Protein AF-A0A0Q0CXB1-F1 (afdb_monomer)

Foldseek 3Di:
DVVVVVVVLVVVLVVLVVVLVVCVVVVCCVVVPDDVHDDDPPPDPDPCVCVVCVVVVVVSVVVSVCSNVCRSVVVVVVVVVVVVVVVVVVVVVVVVVVVVVVVVVVVVVVVVVVVVVVD

pLDDT: mean 79.86, std 15.86, range [46.0, 95.88]

Radius of gyration: 31.09 Å; Cα contacts (8 Å, |Δi|>4): 15; chains: 1; bounding box: 79×28×85 Å

InterPro domains:
  IPR012931 TraG, N-terminal, Proteobacteria [PF07916] (3-99)

Mean predicted aligned error: 13.18 Å

Secondary structure (DSSP, 8-state):
-HHHHHHHHHHHHHHHHHHHHHHHHHHHHHHH-S-SSS--------TTHHHHSHHHHHHHHHHHHHHHHHHHHHHHHHHHHHHHHHHHHHHHHHHHHHHHHHHHHHHHHHHHHHHHTT-

Sequence (119 aa):
MTVTFAEFALIFVDFWFQLARWVDSTILDALYGNGLGSDVPHSNFDPVFGASNGQGDLLLDFVMGTMFIVLPGFWITSLSWAGLRLGNIMQGLADGTAEAKKAGARGGAEVEKRLKAKG

Organism: NCBI:txid251703

Structure (mmCIF, N/CA/C/O backbone):
data_AF-A0A0Q0CXB1-F1
#
_entry.id   AF-A0A0Q0CXB1-F1
#
loop_
_atom_site.group_PDB
_atom_site.id
_atom_site.type_symbol
_atom_site.label_atom_id
_atom_site.label_alt_id
_atom_site.label_comp_id
_atom_site.label_asym_id
_atom_site.label_entity_id
_atom_site.label_seq_id
_atom_site.pdbx_PDB_ins_code
_atom_site.Cartn_x
_atom_site.Cartn_y
_atom_site.Cartn_z
_atom_site.occupancy
_atom_site.B_iso_or_equiv
_atom_site.auth_seq_id
_atom_site.auth_comp_id
_atom_site.auth_asym_id
_atom_site.auth_atom_id
_atom_site.pdbx_PDB_model_num
ATOM 1 N N . MET A 1 1 ? -3.450 12.659 15.683 1.00 64.12 1 MET A N 1
ATOM 2 C CA . MET A 1 1 ? -3.844 11.479 14.884 1.00 64.12 1 MET A CA 1
ATOM 3 C C . MET A 1 1 ? -3.783 11.772 13.389 1.00 64.12 1 MET A C 1
ATOM 5 O O . MET A 1 1 ? -3.026 11.108 12.710 1.00 64.12 1 MET A O 1
ATOM 9 N N . THR A 1 2 ? -4.472 12.778 12.848 1.00 85.62 2 THR A N 1
ATOM 10 C CA . THR A 1 2 ? -4.427 13.062 11.393 1.00 85.62 2 THR A CA 1
ATOM 11 C C . THR A 1 2 ? -3.039 13.445 10.867 1.00 85.62 2 THR A C 1
ATOM 13 O O . THR A 1 2 ? -2.618 12.916 9.846 1.00 85.62 2 THR A O 1
ATOM 16 N N . VAL A 1 3 ? -2.295 14.292 11.588 1.00 91.12 3 VAL A N 1
ATOM 17 C CA . VAL A 1 3 ? -0.945 14.730 11.172 1.00 91.12 3 VAL A CA 1
ATOM 18 C C . VAL A 1 3 ? 0.050 13.567 11.128 1.00 91.12 3 VAL A C 1
ATOM 20 O O . VAL A 1 3 ? 0.767 13.420 10.149 1.00 91.12 3 VAL A O 1
ATOM 23 N N . THR A 1 4 ? 0.035 12.684 12.129 1.00 91.44 4 THR A N 1
ATOM 24 C CA . THR A 1 4 ? 0.929 11.515 12.188 1.00 91.44 4 THR A CA 1
ATOM 25 C C . THR A 1 4 ? 0.641 10.504 11.075 1.00 91.44 4 THR A C 1
ATOM 27 O O . THR A 1 4 ? 1.562 9.904 10.533 1.00 91.44 4 THR A O 1
ATOM 30 N N . PHE A 1 5 ? -0.631 10.329 10.693 1.00 87.31 5 PHE A N 1
ATOM 31 C CA . PHE A 1 5 ? -0.996 9.493 9.544 1.00 87.31 5 PHE A CA 1
ATOM 32 C C . PHE A 1 5 ? -0.592 10.129 8.209 1.00 87.31 5 PHE A C 1
ATOM 34 O O . PHE A 1 5 ? -0.147 9.418 7.312 1.00 87.31 5 PHE A O 1
ATOM 41 N N . ALA A 1 6 ? -0.717 11.453 8.081 1.00 88.75 6 ALA A N 1
ATOM 42 C CA . ALA A 1 6 ? -0.259 12.173 6.897 1.00 88.75 6 ALA A CA 1
ATOM 43 C C . ALA A 1 6 ? 1.268 12.091 6.741 1.00 88.75 6 ALA A C 1
ATOM 45 O O . ALA A 1 6 ? 1.757 11.821 5.651 1.00 88.75 6 ALA A O 1
ATOM 46 N N . GLU A 1 7 ? 2.016 12.252 7.832 1.00 90.44 7 GLU A N 1
ATOM 47 C CA . GLU A 1 7 ? 3.475 12.128 7.844 1.00 90.44 7 GLU A CA 1
ATOM 48 C C . GLU A 1 7 ? 3.931 10.711 7.474 1.00 90.44 7 GLU A C 1
ATOM 50 O O . GLU A 1 7 ? 4.768 10.547 6.589 1.00 90.44 7 GLU A O 1
ATOM 55 N N . PHE A 1 8 ? 3.310 9.681 8.062 1.00 89.88 8 PHE A N 1
ATOM 56 C CA . PHE A 1 8 ? 3.541 8.290 7.664 1.00 89.88 8 PHE A CA 1
ATOM 57 C C . PHE A 1 8 ? 3.303 8.086 6.164 1.00 89.88 8 PHE A C 1
ATOM 59 O O . PHE A 1 8 ? 4.136 7.487 5.487 1.00 89.88 8 PHE A O 1
ATOM 66 N N . ALA A 1 9 ? 2.194 8.608 5.633 1.00 88.75 9 ALA A N 1
ATOM 67 C CA . ALA A 1 9 ? 1.873 8.476 4.219 1.00 88.75 9 ALA A CA 1
ATOM 68 C C . ALA A 1 9 ? 2.915 9.158 3.321 1.00 88.75 9 ALA A C 1
ATOM 70 O O . ALA A 1 9 ? 3.325 8.570 2.325 1.00 88.75 9 ALA A O 1
ATOM 71 N N . LEU A 1 10 ? 3.382 10.357 3.679 1.00 87.50 10 LEU A N 1
ATOM 72 C CA . LEU A 1 10 ? 4.395 11.080 2.906 1.00 87.50 10 LEU A CA 1
ATOM 73 C C . LEU A 1 10 ? 5.745 10.350 2.892 1.00 87.50 10 LEU A C 1
ATOM 75 O O . LEU A 1 10 ? 6.333 10.201 1.824 1.00 87.50 10 LEU A O 1
ATOM 79 N N . ILE A 1 11 ? 6.197 9.832 4.039 1.00 90.06 11 ILE A N 1
ATOM 80 C CA . ILE A 1 11 ? 7.444 9.05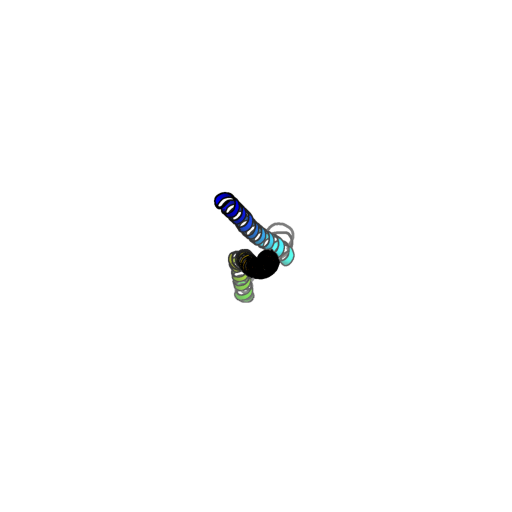3 4.133 1.00 90.06 11 ILE A CA 1
ATOM 81 C C . ILE A 1 11 ? 7.348 7.774 3.291 1.00 90.06 11 ILE A C 1
ATOM 83 O O . ILE A 1 11 ? 8.286 7.406 2.587 1.00 90.06 11 ILE A O 1
ATOM 87 N N . PHE A 1 12 ? 6.208 7.086 3.343 1.00 89.44 12 PHE A N 1
ATOM 88 C CA . PHE A 1 12 ? 6.048 5.816 2.639 1.00 89.44 12 PHE A CA 1
ATOM 89 C C . PHE A 1 12 ? 5.867 5.990 1.128 1.00 89.44 12 PHE A C 1
ATOM 91 O O . PHE A 1 12 ? 6.347 5.168 0.353 1.00 89.44 12 PHE A O 1
ATOM 98 N N . VAL A 1 13 ? 5.203 7.062 0.689 1.00 90.00 13 VAL A N 1
ATOM 99 C CA . VAL A 1 13 ? 5.142 7.426 -0.735 1.00 90.00 13 VAL A CA 1
ATOM 100 C C . VAL A 1 13 ? 6.540 7.746 -1.265 1.00 90.00 13 VAL A C 1
ATOM 102 O O . VAL A 1 13 ? 6.896 7.280 -2.346 1.00 90.00 13 VAL A O 1
ATOM 105 N N . ASP A 1 14 ? 7.357 8.461 -0.488 1.00 90.50 14 ASP A N 1
ATOM 106 C CA . ASP A 1 14 ? 8.743 8.757 -0.857 1.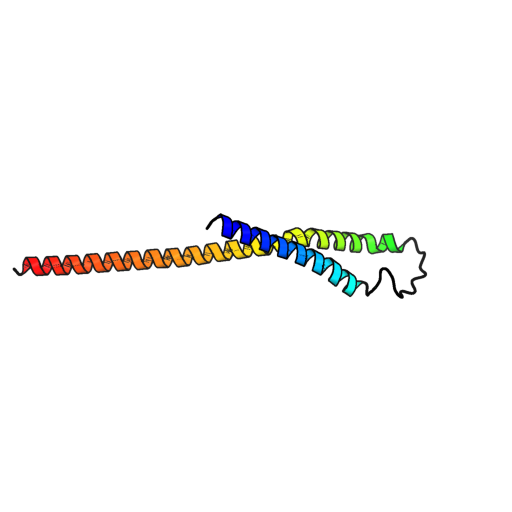00 90.50 14 ASP A CA 1
ATOM 107 C C . ASP A 1 14 ? 9.599 7.486 -0.994 1.00 90.50 14 ASP A C 1
ATOM 109 O O . ASP A 1 14 ? 10.339 7.335 -1.969 1.00 90.50 14 ASP A O 1
ATOM 113 N N . PHE A 1 15 ? 9.411 6.505 -0.102 1.00 91.94 15 PHE A N 1
ATOM 114 C CA . PHE A 1 15 ? 10.025 5.179 -0.234 1.00 91.94 15 PHE A CA 1
ATOM 115 C C . PHE A 1 15 ? 9.758 4.539 -1.607 1.00 91.94 15 PHE A C 1
ATOM 117 O O . PHE A 1 15 ? 10.689 4.032 -2.232 1.00 91.94 15 PHE A O 1
ATOM 124 N N . TRP A 1 16 ? 8.525 4.590 -2.123 1.00 92.56 16 TRP A N 1
ATOM 125 C CA . TRP A 1 16 ? 8.204 4.005 -3.433 1.00 92.56 16 TRP A CA 1
ATOM 126 C C . TRP A 1 16 ? 8.904 4.715 -4.588 1.00 92.56 16 TRP A C 1
ATOM 128 O O . TRP A 1 16 ? 9.324 4.063 -5.543 1.00 92.56 16 TRP A O 1
ATOM 138 N N . PHE A 1 17 ? 9.076 6.034 -4.503 1.00 90.50 17 PHE A N 1
ATOM 139 C CA . PHE A 1 17 ? 9.836 6.783 -5.502 1.00 90.50 17 PHE A CA 1
ATOM 140 C C . PHE A 1 17 ? 11.332 6.481 -5.447 1.00 90.50 17 PHE A C 1
ATOM 142 O O . PHE A 1 17 ? 11.994 6.444 -6.487 1.00 90.50 17 PHE A O 1
ATOM 149 N N . GLN A 1 18 ? 11.886 6.271 -4.255 1.00 91.25 18 GLN A N 1
ATOM 150 C CA . GLN A 1 18 ? 13.272 5.835 -4.106 1.00 91.25 18 GLN A CA 1
ATOM 151 C C . GLN A 1 18 ? 13.461 4.408 -4.624 1.00 91.25 18 GLN A C 1
ATOM 153 O O . GLN A 1 18 ? 14.428 4.147 -5.334 1.00 91.25 18 GLN A O 1
ATOM 158 N N . LEU A 1 19 ? 12.505 3.513 -4.360 1.00 91.31 19 LEU A N 1
ATOM 159 C CA . LEU A 1 19 ? 12.512 2.161 -4.908 1.00 91.31 19 LEU A CA 1
ATOM 160 C C . LEU A 1 19 ? 12.437 2.181 -6.439 1.00 91.31 19 LEU A C 1
ATOM 162 O O . LEU A 1 19 ? 13.222 1.491 -7.076 1.00 91.31 19 LEU A O 1
ATOM 166 N N . ALA A 1 20 ? 11.565 3.000 -7.037 1.00 90.56 20 ALA A N 1
ATOM 167 C CA . ALA A 1 20 ? 11.480 3.149 -8.493 1.00 90.56 20 ALA A CA 1
ATOM 168 C C . ALA A 1 20 ? 12.828 3.574 -9.108 1.00 90.56 20 ALA A C 1
ATOM 170 O O . ALA A 1 20 ? 13.281 2.952 -10.064 1.00 90.56 20 ALA A O 1
ATOM 171 N N . ARG A 1 21 ? 13.509 4.569 -8.516 1.00 88.12 21 ARG A N 1
ATOM 172 C CA . ARG A 1 21 ? 14.855 4.993 -8.956 1.00 88.12 21 ARG A CA 1
ATOM 173 C C . ARG A 1 21 ? 15.932 3.943 -8.721 1.00 88.12 21 ARG A C 1
ATOM 175 O O . ARG A 1 21 ? 16.875 3.860 -9.495 1.00 88.12 21 ARG A O 1
ATO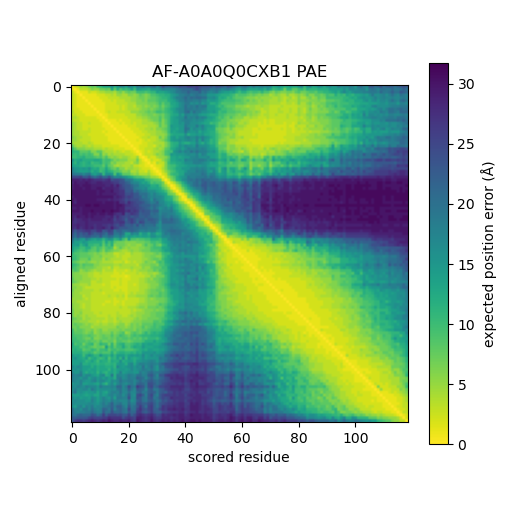M 182 N N . TRP A 1 22 ? 15.832 3.176 -7.641 1.00 89.12 22 TRP A N 1
ATOM 183 C CA . TRP A 1 22 ? 16.776 2.095 -7.384 1.00 89.12 22 TRP A CA 1
ATOM 184 C C . TRP A 1 22 ? 16.615 0.970 -8.403 1.00 89.12 22 TRP A C 1
ATOM 186 O O . TRP A 1 22 ? 17.609 0.436 -8.890 1.00 89.12 22 TRP A O 1
ATOM 196 N N . VAL A 1 23 ? 15.373 0.620 -8.743 1.00 84.88 23 VAL A N 1
ATOM 197 C CA . VAL A 1 23 ? 15.110 -0.393 -9.761 1.00 84.88 23 VAL A CA 1
ATOM 198 C C . VAL A 1 23 ? 15.608 0.082 -11.126 1.00 84.88 23 VAL A C 1
ATOM 200 O O . VAL A 1 23 ? 16.254 -0.709 -11.795 1.00 84.88 23 VAL A O 1
ATOM 203 N N . ASP A 1 24 ? 15.410 1.353 -11.491 1.00 81.31 24 ASP A N 1
ATOM 204 C CA . ASP A 1 24 ? 15.993 1.971 -12.697 1.00 81.31 24 ASP A CA 1
ATOM 205 C C . ASP A 1 24 ? 17.504 1.754 -12.796 1.00 81.31 24 ASP A C 1
ATOM 207 O O . ASP A 1 24 ? 17.993 1.090 -13.709 1.00 81.31 24 ASP A O 1
ATOM 211 N N . SER A 1 25 ? 18.248 2.228 -11.795 1.00 74.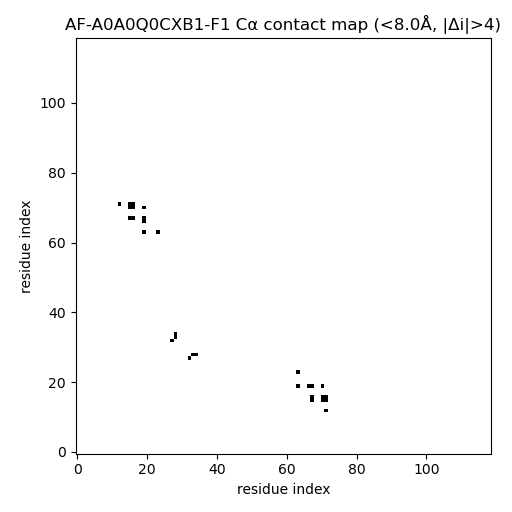56 25 SER A N 1
ATOM 212 C CA . SER A 1 25 ? 19.706 2.149 -11.808 1.00 74.56 25 SER A CA 1
ATOM 213 C C . SER A 1 25 ? 20.221 0.713 -11.738 1.00 74.56 25 SER A C 1
ATOM 215 O O . SER A 1 25 ? 21.201 0.387 -12.397 1.00 74.56 25 SER A O 1
ATOM 217 N N . THR A 1 26 ? 19.551 -0.162 -10.986 1.00 76.62 26 THR A N 1
ATOM 218 C CA . THR A 1 26 ? 19.999 -1.547 -10.779 1.00 76.62 26 THR A CA 1
ATOM 219 C C . THR A 1 26 ? 19.636 -2.461 -11.947 1.00 76.62 26 THR A C 1
ATOM 221 O O . THR A 1 26 ? 20.431 -3.321 -12.317 1.00 76.62 26 THR A O 1
ATOM 224 N N . ILE A 1 27 ? 18.446 -2.309 -12.541 1.00 71.00 27 ILE A N 1
ATOM 225 C CA . ILE A 1 27 ? 18.030 -3.11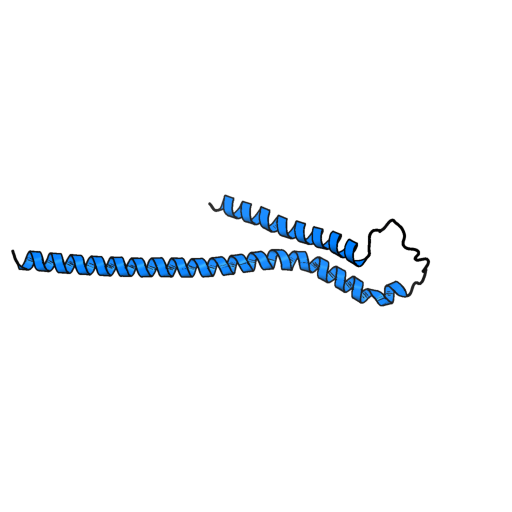2 -13.699 1.00 71.00 27 ILE A CA 1
ATOM 226 C C . ILE A 1 27 ? 18.824 -2.715 -14.934 1.00 71.00 27 ILE A C 1
ATOM 228 O O . ILE A 1 27 ? 19.260 -3.607 -15.655 1.00 71.00 27 ILE A O 1
ATOM 232 N N . LEU A 1 28 ? 19.046 -1.422 -15.177 1.00 66.44 28 LEU A N 1
ATOM 233 C CA . LEU A 1 28 ? 19.859 -0.994 -16.315 1.00 66.44 28 LEU A CA 1
ATOM 234 C C . LEU A 1 28 ? 21.309 -1.473 -16.173 1.00 66.44 28 LEU A C 1
ATOM 236 O O . LEU A 1 28 ? 21.865 -1.990 -17.138 1.00 66.44 28 LEU A O 1
ATOM 240 N N . ASP A 1 29 ? 21.883 -1.411 -14.970 1.00 67.69 29 ASP A N 1
ATOM 241 C CA . ASP A 1 29 ? 23.228 -1.937 -14.694 1.00 67.69 29 ASP A CA 1
ATOM 242 C C . ASP A 1 29 ? 23.298 -3.473 -14.837 1.00 67.69 29 ASP A C 1
ATOM 244 O O . ASP A 1 29 ? 24.266 -4.022 -15.359 1.00 67.69 29 ASP A O 1
ATOM 248 N N . ALA A 1 30 ? 22.233 -4.194 -14.466 1.00 68.56 30 ALA A N 1
ATOM 249 C CA . ALA A 1 30 ? 22.149 -5.647 -14.630 1.00 68.56 30 ALA A CA 1
ATOM 250 C C . ALA A 1 30 ? 21.877 -6.102 -16.079 1.00 68.56 30 ALA A C 1
ATOM 252 O O . ALA A 1 30 ? 22.327 -7.180 -16.469 1.00 68.56 30 ALA A O 1
ATOM 253 N N . LEU A 1 31 ? 21.130 -5.318 -16.867 1.00 62.91 31 LEU A N 1
ATOM 254 C CA . LEU A 1 31 ? 20.765 -5.636 -18.254 1.00 62.91 31 LEU A CA 1
ATOM 255 C C . LEU A 1 31 ? 21.838 -5.215 -19.263 1.00 62.91 31 LEU A C 1
ATOM 257 O O . LEU A 1 31 ? 22.035 -5.921 -20.251 1.00 62.91 31 LEU A O 1
ATOM 261 N N . TYR A 1 32 ? 22.524 -4.096 -19.023 1.00 59.16 32 TYR A N 1
ATOM 262 C CA . TYR A 1 32 ? 23.564 -3.579 -19.919 1.00 59.16 32 TYR A CA 1
ATOM 263 C C . TYR A 1 32 ? 24.988 -3.830 -19.418 1.00 59.16 32 TYR A C 1
ATOM 265 O O . TYR A 1 32 ? 25.934 -3.651 -20.183 1.00 59.16 32 TYR A O 1
ATOM 273 N N . GLY A 1 33 ? 25.141 -4.339 -18.192 1.00 49.78 33 GLY A N 1
ATOM 274 C CA . GLY A 1 33 ? 26.436 -4.598 -17.580 1.00 49.78 33 GLY A CA 1
ATOM 275 C C . GLY A 1 33 ? 27.151 -3.301 -17.206 1.00 49.78 33 GLY A C 1
ATOM 276 O O . GLY A 1 33 ? 26.969 -2.260 -17.829 1.00 49.78 33 GLY A O 1
ATOM 277 N N . ASN A 1 34 ? 27.982 -3.380 -16.173 1.00 57.34 34 ASN A N 1
ATOM 278 C CA . ASN A 1 34 ? 28.764 -2.271 -15.635 1.00 57.34 34 ASN A CA 1
ATOM 279 C C . ASN A 1 34 ? 29.411 -1.417 -16.750 1.00 57.34 34 ASN A C 1
ATOM 281 O O . ASN A 1 34 ? 30.391 -1.844 -17.355 1.00 57.34 34 ASN A O 1
ATOM 285 N N . GLY A 1 35 ? 28.891 -0.210 -17.012 1.00 48.44 35 GLY A N 1
ATOM 286 C CA . GLY A 1 35 ? 29.629 0.808 -17.759 1.00 48.44 35 GLY A CA 1
ATOM 287 C C . GLY A 1 35 ? 28.897 1.554 -18.878 1.00 48.44 35 GLY A C 1
ATOM 288 O O . GLY A 1 35 ? 28.987 1.207 -20.049 1.00 48.44 35 GLY A O 1
ATOM 289 N N . LEU A 1 36 ? 28.505 2.784 -18.549 1.00 51.75 36 LEU A N 1
ATOM 290 C CA . LEU A 1 36 ? 28.817 3.955 -19.383 1.00 51.75 36 LEU A CA 1
ATOM 291 C C . LEU A 1 36 ? 30.322 4.335 -19.259 1.00 51.75 36 LEU A C 1
ATOM 293 O O . LEU A 1 36 ? 30.663 5.516 -19.254 1.00 51.75 36 LEU A O 1
ATOM 297 N N . GLY A 1 37 ? 31.242 3.362 -19.095 1.00 49.97 37 GLY A N 1
ATOM 298 C CA . GLY A 1 37 ? 32.638 3.690 -18.760 1.00 49.97 37 GLY A CA 1
ATOM 299 C C . GLY A 1 37 ? 33.715 2.605 -18.563 1.00 49.97 37 GLY A C 1
ATOM 300 O O . GLY A 1 37 ? 34.840 3.008 -18.291 1.00 49.97 37 GLY A O 1
ATOM 301 N N . SER A 1 38 ? 33.488 1.292 -18.707 1.00 53.56 38 SER A N 1
ATOM 302 C CA . SER A 1 38 ? 34.611 0.323 -18.713 1.00 53.56 38 SER A CA 1
ATOM 303 C C . SER A 1 38 ? 34.289 -0.921 -19.541 1.00 53.56 38 SER A C 1
ATOM 305 O O . SER A 1 38 ? 33.405 -1.691 -19.195 1.00 53.56 38 SER A O 1
ATOM 307 N N . ASP A 1 39 ? 35.043 -1.099 -20.626 1.00 52.66 39 ASP A N 1
ATOM 308 C CA . ASP A 1 39 ? 35.253 -2.360 -21.354 1.00 52.66 39 ASP A CA 1
ATOM 309 C C . ASP A 1 39 ? 34.059 -3.011 -22.068 1.00 52.66 39 ASP A C 1
ATOM 311 O O . ASP A 1 39 ? 33.769 -4.194 -21.897 1.00 52.66 39 ASP A O 1
ATOM 315 N N . VAL A 1 40 ? 33.472 -2.284 -23.020 1.00 51.53 40 VAL A N 1
ATOM 316 C CA . VAL A 1 40 ? 32.775 -2.912 -24.152 1.00 51.53 40 VAL A CA 1
ATOM 317 C C . VAL A 1 40 ? 33.512 -2.592 -25.458 1.00 51.53 40 VAL A C 1
ATOM 319 O O . VAL A 1 40 ? 33.572 -1.424 -25.851 1.00 51.53 40 VAL A O 1
ATOM 322 N N . PRO A 1 41 ? 34.067 -3.590 -26.175 1.00 46.03 41 PRO A N 1
ATOM 323 C CA . PRO A 1 41 ? 34.699 -3.384 -27.472 1.00 46.03 41 PRO A CA 1
ATOM 324 C C . PRO A 1 41 ? 33.619 -3.254 -28.557 1.00 46.03 41 PRO A C 1
ATOM 326 O O . PRO A 1 41 ? 33.504 -4.086 -29.451 1.00 46.03 41 PRO A O 1
ATOM 329 N N . HIS A 1 42 ? 32.806 -2.200 -28.489 1.00 46.00 42 HIS A N 1
ATOM 330 C CA . HIS A 1 42 ? 31.857 -1.850 -29.544 1.00 46.00 42 HIS A CA 1
ATOM 331 C C . HIS A 1 42 ? 32.446 -0.747 -30.427 1.00 46.00 42 HIS A C 1
ATOM 333 O O . HIS A 1 42 ? 32.029 0.406 -30.401 1.00 46.00 42 HIS A O 1
ATOM 339 N N . SER A 1 43 ? 33.409 -1.126 -31.272 1.00 48.81 43 SER A N 1
ATOM 340 C CA . SER A 1 43 ? 33.574 -0.448 -32.562 1.00 48.81 43 SER A CA 1
ATOM 341 C C . SER A 1 43 ? 32.413 -0.864 -33.457 1.00 48.81 43 SER A C 1
ATOM 343 O O . SER A 1 43 ? 32.550 -1.798 -34.230 1.00 48.81 43 SER A O 1
ATOM 345 N N . ASN A 1 44 ? 31.267 -0.200 -33.334 1.00 46.72 44 ASN A N 1
ATOM 346 C CA . ASN A 1 44 ? 30.212 -0.248 -34.344 1.00 46.72 44 ASN A CA 1
ATOM 347 C C . ASN A 1 44 ? 29.636 1.161 -34.502 1.00 46.72 44 ASN A C 1
ATOM 349 O O . ASN A 1 44 ? 28.597 1.507 -33.948 1.00 46.72 44 ASN A O 1
ATOM 353 N N . PHE A 1 45 ? 30.342 1.981 -35.283 1.00 49.97 45 PHE A N 1
ATOM 354 C CA . PHE A 1 45 ? 29.733 3.093 -36.008 1.00 49.97 45 PHE A CA 1
ATOM 355 C C . PHE A 1 45 ? 28.797 2.498 -37.070 1.00 49.97 45 PHE A C 1
ATOM 357 O O . PHE A 1 45 ? 29.148 2.409 -38.243 1.00 49.97 45 PHE A O 1
ATOM 364 N N . ASP A 1 46 ? 27.623 2.039 -36.647 1.00 46.66 46 ASP A N 1
ATOM 365 C CA . ASP A 1 46 ? 26.553 1.636 -37.550 1.00 46.66 46 ASP A CA 1
ATOM 366 C C . ASP A 1 46 ? 25.283 2.445 -37.215 1.00 46.66 46 ASP A C 1
ATOM 368 O O . ASP A 1 46 ? 24.633 2.197 -36.193 1.00 46.66 46 ASP A O 1
ATOM 372 N N . PRO A 1 47 ? 24.928 3.444 -38.051 1.00 52.91 47 PRO A N 1
ATOM 373 C CA . PRO A 1 47 ? 23.779 4.325 -37.841 1.00 52.91 47 PRO A CA 1
ATOM 374 C C . PRO A 1 47 ? 22.413 3.615 -37.909 1.00 52.91 47 PRO A C 1
ATOM 376 O O . PRO A 1 47 ? 21.387 4.262 -37.701 1.00 52.91 47 PRO A O 1
ATOM 379 N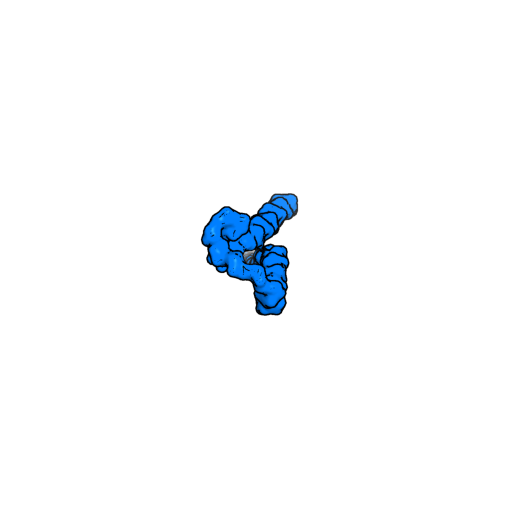 N . VAL A 1 48 ? 22.368 2.300 -38.164 1.00 55.03 48 VAL A N 1
ATOM 380 C CA . VAL A 1 48 ? 21.131 1.503 -38.241 1.00 55.03 48 VAL A CA 1
ATOM 381 C C . VAL A 1 48 ? 20.759 0.822 -36.909 1.00 55.03 48 VAL A C 1
ATOM 383 O O . VAL A 1 48 ? 19.587 0.494 -36.701 1.00 55.03 48 VAL A O 1
ATOM 386 N N . PHE A 1 49 ? 21.674 0.693 -35.936 1.00 51.31 49 PHE A N 1
ATOM 387 C CA . PHE A 1 49 ? 21.343 0.082 -34.632 1.00 51.31 49 PHE A CA 1
ATOM 388 C C . PHE A 1 49 ? 20.333 0.905 -33.812 1.00 51.31 49 PHE A C 1
ATOM 390 O O . PHE A 1 49 ? 19.465 0.321 -33.158 1.00 51.31 49 PHE A O 1
ATOM 397 N N . GLY A 1 50 ? 20.358 2.239 -33.923 1.00 49.28 50 GLY A N 1
ATOM 398 C CA . GLY A 1 50 ? 19.373 3.129 -33.288 1.00 49.28 50 GLY A CA 1
ATOM 399 C C . GLY A 1 50 ? 17.954 3.008 -33.865 1.00 49.28 50 GLY A C 1
ATOM 400 O O . GLY A 1 50 ? 16.978 3.234 -33.156 1.00 49.28 50 GLY A O 1
ATOM 401 N N . ALA A 1 51 ? 17.813 2.577 -35.124 1.00 52.44 51 ALA A N 1
ATOM 402 C CA . ALA A 1 51 ? 16.510 2.347 -35.754 1.00 52.44 51 ALA A CA 1
ATOM 403 C C . ALA A 1 51 ? 15.913 0.967 -35.408 1.00 52.44 51 ALA A C 1
ATOM 405 O O . ALA A 1 51 ? 14.694 0.821 -35.362 1.00 52.44 51 ALA A O 1
ATOM 406 N N . SER A 1 52 ? 16.754 -0.039 -35.132 1.00 54.81 52 SER A N 1
ATOM 407 C CA . SER A 1 52 ? 16.311 -1.402 -34.785 1.00 54.81 52 SER A CA 1
ATOM 408 C C . SER A 1 52 ? 15.865 -1.564 -33.325 1.00 54.81 52 SER A C 1
ATOM 410 O O . SER A 1 52 ? 14.956 -2.342 -33.043 1.00 54.81 52 SER A O 1
ATOM 412 N N . ASN A 1 53 ? 16.450 -0.784 -32.410 1.00 57.34 53 ASN A N 1
ATOM 413 C CA . ASN A 1 53 ? 16.171 -0.848 -30.973 1.00 57.34 53 ASN A CA 1
ATOM 414 C C . ASN A 1 53 ? 15.262 0.281 -30.469 1.00 57.34 53 ASN A C 1
ATOM 416 O O . ASN A 1 53 ? 14.920 0.286 -29.292 1.00 57.34 53 ASN A O 1
ATOM 420 N N . GLY A 1 54 ? 14.806 1.195 -31.335 1.00 61.94 54 GLY A N 1
ATOM 421 C CA . GLY A 1 54 ? 13.952 2.316 -30.927 1.00 61.94 54 GLY A CA 1
ATOM 422 C C . GLY A 1 54 ? 12.651 1.885 -30.242 1.00 61.94 54 GLY A C 1
ATOM 423 O O . GLY A 1 54 ? 12.206 2.540 -29.313 1.00 61.94 54 GLY A O 1
ATOM 424 N N . GLN A 1 55 ? 12.060 0.744 -30.618 1.00 62.06 55 GLN A N 1
ATOM 425 C CA . GLN A 1 55 ? 10.903 0.200 -29.888 1.00 62.06 55 GLN A CA 1
ATOM 426 C C . GLN A 1 55 ? 11.266 -0.343 -28.499 1.00 62.06 55 GLN A C 1
ATOM 428 O O . GLN A 1 55 ? 10.458 -0.226 -27.584 1.00 62.06 55 GLN A O 1
ATOM 433 N N . GLY A 1 56 ? 12.448 -0.943 -28.341 1.00 66.75 56 GLY A N 1
ATOM 434 C CA . GLY A 1 56 ? 12.918 -1.461 -27.053 1.00 66.75 56 GLY A CA 1
ATOM 435 C C . GLY A 1 56 ? 13.301 -0.341 -26.088 1.00 66.75 56 GLY A C 1
ATOM 436 O O . GLY A 1 56 ? 12.970 -0.416 -24.911 1.00 66.75 56 GLY A O 1
ATOM 437 N N . ASP A 1 57 ? 13.911 0.719 -26.611 1.00 70.19 57 ASP A N 1
ATOM 438 C CA . ASP A 1 57 ? 14.279 1.924 -25.866 1.00 70.19 57 ASP A CA 1
ATOM 439 C C . ASP A 1 57 ? 13.030 2.702 -25.415 1.00 70.19 57 ASP A C 1
ATOM 441 O O . ASP A 1 57 ? 12.850 2.977 -24.232 1.00 70.19 57 ASP A O 1
ATOM 445 N N . LEU A 1 58 ? 12.066 2.907 -26.324 1.00 77.94 58 LEU A N 1
ATOM 446 C CA . LEU A 1 58 ? 10.764 3.498 -25.987 1.00 77.94 58 LEU A CA 1
ATOM 447 C C . LEU A 1 58 ? 9.968 2.651 -24.981 1.00 77.94 58 LEU A C 1
ATOM 449 O O . LEU A 1 58 ? 9.236 3.196 -24.153 1.00 77.94 58 LEU A O 1
ATOM 453 N N . LEU A 1 59 ? 10.076 1.321 -25.056 1.00 80.44 59 LEU A N 1
ATOM 454 C CA . LEU A 1 59 ? 9.437 0.423 -24.097 1.00 80.44 59 LEU A CA 1
ATOM 455 C C . LEU A 1 59 ? 10.088 0.533 -22.717 1.00 80.44 59 LEU A C 1
ATOM 457 O O . LEU A 1 59 ? 9.363 0.554 -21.724 1.00 80.44 59 LEU A O 1
ATOM 461 N N . LEU A 1 60 ? 11.418 0.613 -22.645 1.00 78.00 60 LEU A N 1
ATOM 462 C CA . LEU A 1 60 ? 12.129 0.820 -21.387 1.00 78.00 60 LEU A CA 1
ATOM 463 C C . LEU A 1 60 ? 11.760 2.167 -20.773 1.00 78.00 60 LEU A C 1
ATOM 465 O O . LEU A 1 60 ? 11.316 2.173 -19.632 1.00 78.00 60 LEU A O 1
ATOM 469 N N . ASP A 1 61 ? 11.791 3.264 -21.528 1.00 81.06 61 ASP A N 1
ATOM 470 C CA . ASP A 1 61 ? 11.359 4.585 -21.048 1.00 81.06 61 ASP A CA 1
ATOM 471 C C . ASP A 1 61 ? 9.912 4.577 -20.531 1.00 81.06 61 ASP A C 1
ATOM 473 O O . ASP A 1 61 ? 9.599 5.156 -19.484 1.00 81.06 61 ASP A O 1
ATOM 477 N N . PHE A 1 62 ? 9.015 3.873 -21.228 1.00 85.12 62 PHE A N 1
ATOM 478 C CA . PHE A 1 62 ? 7.639 3.703 -20.778 1.00 85.12 62 PHE A CA 1
ATOM 479 C C . PHE A 1 62 ? 7.564 2.920 -19.464 1.00 85.12 62 PHE A C 1
ATOM 481 O O . PHE A 1 62 ? 6.915 3.366 -18.516 1.00 85.12 62 PHE A O 1
ATOM 488 N N . VAL A 1 63 ? 8.239 1.771 -19.375 1.00 85.94 63 VAL A N 1
ATOM 489 C CA . VAL A 1 63 ? 8.290 0.972 -18.146 1.00 85.94 63 VAL A CA 1
ATOM 490 C C . VAL A 1 63 ? 8.856 1.823 -17.013 1.00 85.94 63 VAL A C 1
ATOM 492 O O . VAL A 1 63 ? 8.211 1.925 -15.968 1.00 85.94 63 VAL A O 1
ATOM 495 N N . MET A 1 64 ? 9.955 2.538 -17.248 1.00 82.88 64 MET A N 1
ATOM 496 C CA . MET A 1 64 ? 10.594 3.377 -16.246 1.00 82.88 64 MET A CA 1
ATOM 497 C C . MET A 1 64 ? 9.673 4.478 -15.724 1.00 82.88 64 MET A C 1
ATOM 499 O O . MET A 1 64 ? 9.526 4.642 -14.510 1.00 82.88 64 MET A O 1
ATOM 503 N N . GLY A 1 65 ? 8.966 5.172 -16.618 1.00 86.00 65 GLY A N 1
ATOM 504 C CA . GLY A 1 65 ? 7.966 6.166 -16.234 1.00 86.00 65 GLY A CA 1
ATOM 505 C C . GLY A 1 65 ? 6.783 5.562 -15.468 1.00 86.00 65 GLY A C 1
ATOM 506 O O . GLY A 1 65 ? 6.323 6.128 -14.474 1.00 86.00 65 GLY A O 1
ATOM 507 N N . THR A 1 66 ? 6.298 4.386 -15.878 1.00 90.50 66 THR A N 1
ATOM 508 C CA . THR A 1 66 ? 5.134 3.751 -15.234 1.00 90.50 66 THR A CA 1
ATOM 509 C C . THR A 1 66 ? 5.411 3.270 -13.814 1.00 90.50 66 THR A C 1
ATOM 511 O O . THR A 1 66 ? 4.487 3.265 -12.997 1.00 90.50 66 THR A O 1
ATOM 514 N N . MET A 1 67 ? 6.655 2.928 -13.462 1.00 90.69 67 MET A N 1
ATOM 515 C CA . MET A 1 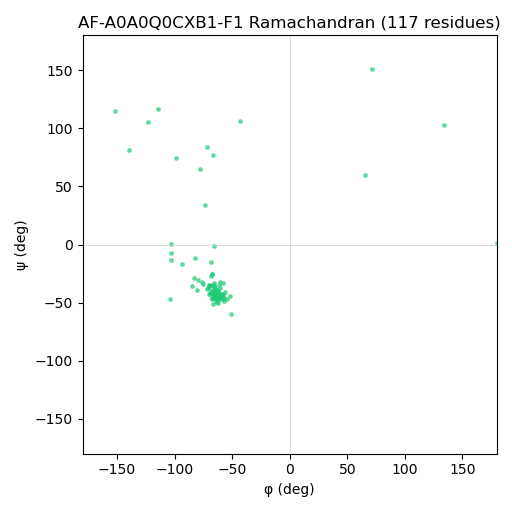67 ? 7.001 2.472 -12.108 1.00 90.69 67 MET A CA 1
ATOM 516 C C . MET A 1 67 ? 6.705 3.527 -11.037 1.00 90.69 67 MET A C 1
ATOM 518 O O . MET A 1 67 ? 6.264 3.176 -9.941 1.00 90.69 67 MET A O 1
ATOM 522 N N . PHE A 1 68 ? 6.833 4.814 -11.373 1.00 89.75 68 PHE A N 1
ATOM 523 C CA . PHE A 1 68 ? 6.482 5.924 -10.480 1.00 89.75 68 PHE A CA 1
ATOM 524 C C . PHE A 1 68 ? 4.978 6.051 -10.213 1.00 89.75 68 PHE A C 1
ATOM 526 O O . PHE A 1 68 ? 4.584 6.728 -9.268 1.00 89.75 68 PHE A O 1
ATOM 533 N N . ILE A 1 69 ? 4.131 5.399 -11.009 1.00 91.81 69 ILE A N 1
ATOM 534 C CA . ILE A 1 69 ? 2.675 5.391 -10.830 1.00 91.81 69 ILE A CA 1
ATOM 535 C C . ILE A 1 69 ? 2.229 4.057 -10.228 1.00 91.81 69 ILE A C 1
ATOM 537 O O . ILE A 1 69 ? 1.461 4.027 -9.266 1.00 91.81 69 ILE A O 1
ATOM 541 N N . VAL A 1 70 ? 2.731 2.946 -10.770 1.00 93.06 70 VAL A N 1
ATOM 542 C CA . VAL A 1 70 ? 2.319 1.593 -10.385 1.00 93.06 70 VAL A CA 1
ATOM 543 C C . VAL A 1 70 ? 2.750 1.260 -8.960 1.00 93.06 70 VAL A C 1
ATOM 545 O O . VAL A 1 70 ? 1.935 0.734 -8.207 1.00 93.06 70 VAL A O 1
ATOM 548 N N . LEU A 1 71 ? 3.984 1.583 -8.556 1.00 92.12 71 LEU A N 1
ATOM 549 C CA . LEU A 1 71 ? 4.483 1.226 -7.223 1.00 92.12 71 LEU A CA 1
ATOM 550 C C . LEU A 1 71 ? 3.743 1.973 -6.096 1.00 92.12 71 LEU A C 1
ATOM 552 O O . LEU A 1 71 ? 3.202 1.306 -5.207 1.00 92.12 71 LEU A O 1
ATOM 556 N N . PRO A 1 72 ? 3.598 3.316 -6.135 1.00 91.44 72 PRO A N 1
ATOM 557 C CA . PRO A 1 72 ? 2.777 4.008 -5.143 1.00 91.44 72 PRO A CA 1
ATOM 558 C C . PRO A 1 72 ? 1.299 3.612 -5.245 1.00 91.44 72 PRO A C 1
ATOM 560 O O . PRO A 1 72 ? 0.632 3.436 -4.226 1.00 91.44 72 PRO A O 1
ATOM 563 N N . GLY A 1 73 ? 0.778 3.423 -6.464 1.00 93.56 73 GLY A N 1
ATOM 564 C CA . GLY A 1 73 ? -0.615 3.042 -6.698 1.00 93.56 73 GLY A CA 1
ATOM 565 C C . GLY A 1 73 ? -0.971 1.673 -6.113 1.00 93.56 73 GLY A C 1
ATOM 566 O O . GLY A 1 73 ? -2.025 1.519 -5.487 1.00 93.56 73 GLY A O 1
ATOM 567 N N . PHE A 1 74 ? -0.074 0.695 -6.250 1.00 92.62 74 PHE A N 1
ATOM 568 C CA . PHE A 1 74 ? -0.190 -0.623 -5.630 1.00 92.62 74 PHE A CA 1
ATOM 569 C C . PHE A 1 74 ? -0.327 -0.503 -4.111 1.00 92.62 74 PHE A C 1
ATOM 571 O O . PHE A 1 74 ? -1.259 -1.056 -3.521 1.00 92.62 74 PHE A O 1
ATOM 578 N N . TRP A 1 75 ? 0.547 0.279 -3.481 1.00 91.88 75 TRP A N 1
ATOM 579 C CA . TRP A 1 75 ? 0.511 0.492 -2.040 1.00 91.88 75 TRP A CA 1
ATOM 580 C C . TRP A 1 75 ? -0.786 1.154 -1.571 1.00 91.88 75 TRP A C 1
ATOM 582 O O . TRP A 1 75 ? -1.455 0.608 -0.692 1.00 91.88 75 TRP A O 1
ATOM 592 N N . ILE A 1 76 ? -1.201 2.261 -2.198 1.00 92.75 76 ILE A N 1
ATOM 593 C CA . ILE A 1 76 ? -2.449 2.964 -1.846 1.00 92.75 76 ILE A CA 1
ATOM 594 C C . ILE A 1 76 ? -3.652 2.024 -1.974 1.00 92.75 76 ILE A C 1
ATOM 596 O O . ILE A 1 76 ? -4.521 1.981 -1.097 1.00 92.75 76 ILE A O 1
ATOM 600 N N . THR A 1 77 ? -3.697 1.237 -3.049 1.00 94.81 77 THR A N 1
ATOM 601 C CA . THR A 1 77 ? -4.786 0.286 -3.297 1.00 94.81 77 THR A CA 1
ATOM 602 C C . THR A 1 77 ? -4.802 -0.817 -2.241 1.00 94.81 77 THR A C 1
ATOM 604 O O . THR A 1 77 ? -5.860 -1.123 -1.690 1.00 94.81 77 THR A O 1
ATOM 607 N N . SER A 1 78 ? -3.637 -1.377 -1.898 1.00 93.75 78 SER A N 1
ATOM 608 C CA . SER A 1 78 ? -3.523 -2.409 -0.860 1.00 93.75 78 SER A CA 1
ATOM 609 C C . SER A 1 78 ? -3.975 -1.908 0.515 1.00 93.75 78 SER A C 1
ATOM 611 O O . SER A 1 78 ? -4.740 -2.594 1.196 1.00 93.75 78 SER A O 1
ATOM 613 N N . LEU A 1 79 ? -3.592 -0.685 0.897 1.00 92.50 79 LEU A N 1
ATOM 614 C CA . LEU A 1 79 ? -4.021 -0.066 2.149 1.00 92.50 79 LEU A CA 1
ATOM 615 C C . LEU A 1 79 ? -5.518 0.220 2.159 1.00 92.50 79 LEU A C 1
ATOM 617 O O . LEU A 1 79 ? -6.181 -0.024 3.165 1.00 92.50 79 LEU A O 1
ATOM 621 N N . SER A 1 80 ? -6.063 0.687 1.036 1.00 93.56 80 SER A N 1
ATOM 622 C CA . SER A 1 80 ? -7.502 0.916 0.895 1.00 93.56 80 SER A CA 1
ATOM 623 C C . SER A 1 80 ? -8.277 -0.389 1.077 1.00 93.56 80 SER A C 1
ATOM 625 O O . SER A 1 80 ? -9.247 -0.447 1.832 1.00 93.56 80 SER A O 1
ATOM 627 N N . TRP A 1 81 ? -7.807 -1.470 0.451 1.00 95.88 81 TRP A N 1
ATOM 628 C CA . TRP A 1 81 ? -8.403 -2.795 0.588 1.00 95.88 81 TRP A CA 1
ATOM 629 C C . TRP A 1 81 ? -8.318 -3.336 2.023 1.00 95.88 81 TRP A C 1
ATOM 631 O O . TRP A 1 81 ? -9.322 -3.810 2.563 1.00 95.88 81 TRP A O 1
ATOM 641 N N . ALA A 1 82 ? -7.154 -3.221 2.668 1.00 95.12 82 ALA A N 1
ATOM 642 C CA . ALA A 1 82 ? -6.969 -3.621 4.061 1.00 95.12 82 ALA A CA 1
ATOM 643 C C . ALA A 1 82 ? -7.865 -2.807 5.011 1.00 95.12 82 ALA A C 1
ATOM 645 O O . ALA A 1 82 ? -8.509 -3.379 5.891 1.00 95.12 82 ALA A O 1
ATOM 646 N N . GLY A 1 83 ? -7.973 -1.494 4.794 1.00 92.44 83 GLY A N 1
ATOM 647 C CA . GLY A 1 83 ? -8.835 -0.601 5.566 1.00 92.44 83 GLY A CA 1
ATOM 648 C C . GLY A 1 83 ? -10.312 -0.987 5.479 1.00 92.44 83 GLY A C 1
ATOM 649 O O . GLY A 1 83 ? -10.976 -1.093 6.509 1.00 92.44 83 GLY A O 1
ATOM 650 N N . LEU A 1 84 ? -10.815 -1.291 4.276 1.00 95.12 84 LEU A N 1
ATOM 651 C CA . LEU A 1 84 ? -12.194 -1.761 4.086 1.00 95.12 84 LEU A CA 1
ATOM 652 C C . LEU A 1 84 ? -12.459 -3.083 4.820 1.00 95.12 84 LEU A C 1
ATOM 654 O O . LEU A 1 84 ? -13.495 -3.249 5.464 1.00 95.12 84 LEU A O 1
ATOM 658 N N . ARG A 1 85 ? -11.517 -4.032 4.758 1.00 94.75 85 ARG A N 1
ATOM 659 C CA . ARG A 1 85 ? -11.648 -5.326 5.446 1.00 94.75 85 ARG A CA 1
ATOM 660 C C . ARG A 1 85 ? -11.644 -5.173 6.963 1.00 94.75 85 ARG A C 1
ATOM 662 O O . ARG A 1 85 ? -12.505 -5.751 7.622 1.00 94.75 85 ARG A O 1
ATOM 669 N N . LEU A 1 86 ? -10.719 -4.382 7.504 1.00 94.62 86 LEU A N 1
ATOM 670 C CA . LEU A 1 86 ? -10.654 -4.097 8.937 1.00 94.62 86 LEU A CA 1
ATOM 671 C C . LEU A 1 86 ? -11.910 -3.368 9.426 1.00 94.62 86 LEU A C 1
ATOM 673 O O . LEU A 1 86 ? -12.452 -3.739 10.465 1.00 94.62 86 LEU A O 1
ATOM 677 N N . GLY A 1 87 ? -12.414 -2.400 8.655 1.00 90.88 87 GLY A N 1
ATOM 678 C CA . GLY A 1 87 ? -13.662 -1.697 8.956 1.00 90.88 87 GLY A CA 1
ATOM 679 C C . GLY A 1 87 ? -14.855 -2.647 9.054 1.00 90.88 87 GLY A C 1
ATOM 680 O O . GLY A 1 87 ? -15.591 -2.608 10.037 1.00 90.88 87 GLY A O 1
ATOM 681 N N . ASN A 1 88 ? -14.994 -3.572 8.102 1.00 93.06 88 ASN A N 1
ATOM 682 C CA . ASN A 1 88 ? -16.065 -4.571 8.126 1.00 93.06 88 ASN A CA 1
ATOM 683 C C . ASN A 1 88 ? -15.975 -5.507 9.344 1.00 93.06 88 ASN A C 1
ATOM 685 O O . ASN A 1 88 ? -16.999 -5.839 9.938 1.00 93.06 88 ASN A O 1
ATOM 689 N N . ILE A 1 89 ? -14.764 -5.919 9.739 1.00 93.25 89 ILE A N 1
ATOM 690 C CA . ILE A 1 89 ? -14.556 -6.760 10.929 1.00 93.25 89 ILE A CA 1
ATOM 691 C C . ILE A 1 89 ? -14.926 -5.993 12.204 1.00 93.25 89 ILE A C 1
ATOM 693 O O . ILE A 1 89 ? -15.634 -6.527 13.058 1.00 93.25 89 ILE A O 1
ATOM 697 N N . MET A 1 90 ? -14.481 -4.739 12.334 1.00 93.56 90 MET A N 1
ATOM 698 C CA . MET A 1 90 ? -14.821 -3.900 13.487 1.00 93.56 90 MET A CA 1
ATOM 699 C C . MET A 1 90 ? -16.324 -3.635 13.576 1.00 93.56 90 MET A C 1
ATOM 701 O O . MET A 1 90 ? -16.882 -3.710 14.668 1.00 93.56 90 MET A O 1
ATOM 705 N N . GLN A 1 91 ? -16.982 -3.379 12.443 1.00 92.00 91 GLN A N 1
ATOM 706 C CA . GLN A 1 91 ? -18.430 -3.196 12.392 1.00 92.00 91 GLN A CA 1
ATOM 707 C C . GLN A 1 91 ? -19.159 -4.467 12.844 1.00 92.00 91 GLN A C 1
ATOM 709 O O . GLN A 1 91 ? -20.013 -4.397 13.722 1.00 92.00 91 GLN A O 1
ATOM 714 N N . GLY A 1 92 ? -18.756 -5.640 12.343 1.00 90.56 92 GLY A N 1
ATOM 715 C CA . GLY A 1 92 ? -19.332 -6.916 12.773 1.00 90.56 92 GLY A CA 1
ATOM 716 C C . GLY A 1 92 ? -19.147 -7.190 14.271 1.00 90.56 92 GLY A C 1
ATOM 717 O O . GLY A 1 92 ? -20.056 -7.694 14.929 1.00 90.56 92 GLY A O 1
ATOM 718 N N . LEU A 1 93 ? -18.001 -6.809 14.844 1.00 92.94 93 LEU A N 1
ATOM 719 C CA . LEU A 1 93 ? -17.764 -6.914 16.285 1.00 92.94 93 LEU A CA 1
ATOM 720 C C . LEU A 1 93 ? -18.634 -5.931 17.089 1.00 92.94 93 LEU A C 1
ATOM 722 O O . LEU A 1 93 ? -19.180 -6.294 18.134 1.00 92.94 93 LEU A O 1
ATOM 726 N N . ALA A 1 94 ? -18.786 -4.696 16.611 1.00 92.19 94 ALA A N 1
ATOM 727 C CA . ALA A 1 94 ? -19.656 -3.699 17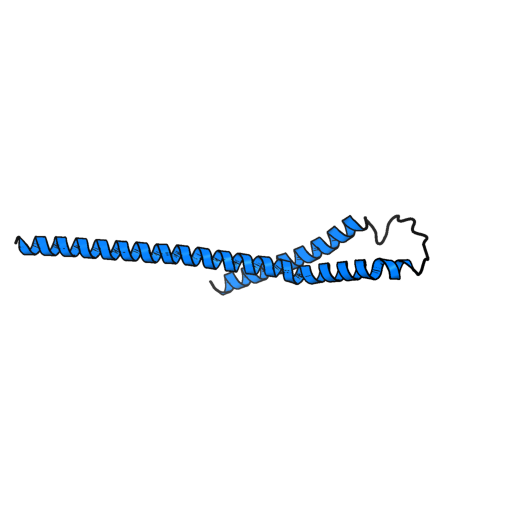.231 1.00 92.19 94 ALA A CA 1
ATOM 728 C C . ALA A 1 94 ? -21.124 -4.156 17.225 1.00 92.19 94 ALA A C 1
ATOM 730 O O . ALA A 1 94 ? -21.803 -4.070 18.249 1.00 92.19 94 ALA A O 1
ATOM 731 N N . ASP A 1 95 ? -21.590 -4.723 16.115 1.00 92.19 95 ASP A N 1
ATOM 732 C CA . ASP A 1 95 ? -22.956 -5.226 15.986 1.00 92.19 95 ASP A CA 1
ATOM 733 C C . ASP A 1 95 ? -23.187 -6.448 16.891 1.00 92.19 95 ASP A C 1
ATOM 735 O O . ASP A 1 95 ? -24.150 -6.477 17.661 1.00 92.19 95 ASP A O 1
ATOM 739 N N . GLY A 1 96 ? -22.258 -7.411 16.905 1.00 87.38 96 GLY A N 1
ATOM 740 C CA . GLY A 1 96 ? -22.344 -8.590 17.775 1.00 87.38 96 GLY A CA 1
ATOM 741 C C . GLY A 1 96 ? -22.331 -8.243 19.269 1.00 87.38 96 GLY A C 1
ATOM 742 O O . GLY A 1 96 ? -23.106 -8.790 20.059 1.00 87.38 96 GLY A O 1
ATOM 743 N N . THR A 1 97 ? -21.498 -7.281 19.679 1.00 89.25 97 THR A N 1
ATOM 744 C CA . THR A 1 97 ? -21.476 -6.798 21.072 1.00 89.25 97 THR A CA 1
ATOM 745 C C . THR A 1 97 ? -22.735 -6.005 21.430 1.00 89.25 97 THR A C 1
ATOM 747 O O . THR A 1 97 ? -23.236 -6.122 22.553 1.00 89.25 97 THR A O 1
ATOM 750 N N . ALA A 1 98 ? -23.302 -5.244 20.490 1.00 90.12 98 ALA A N 1
ATOM 751 C CA . ALA A 1 98 ? -24.569 -4.548 20.686 1.00 90.12 98 ALA A CA 1
ATOM 752 C C . ALA A 1 98 ? -25.744 -5.524 20.859 1.00 90.12 98 ALA A C 1
ATOM 754 O O . ALA A 1 98 ? -26.595 -5.309 21.730 1.00 90.12 98 ALA A O 1
ATOM 755 N N . GLU A 1 99 ? -25.793 -6.609 20.083 1.00 87.62 99 GLU A N 1
ATOM 756 C CA . GLU A 1 99 ? -26.786 -7.672 20.261 1.00 87.62 99 GLU A CA 1
ATOM 757 C C . GLU A 1 99 ? -26.630 -8.385 21.606 1.00 87.62 99 GLU A C 1
ATOM 759 O O . GLU A 1 99 ? -27.614 -8.517 22.338 1.00 87.62 99 GLU A O 1
ATOM 764 N N . ALA A 1 100 ? -25.403 -8.749 21.992 1.00 86.44 100 ALA A N 1
ATOM 765 C CA . ALA A 1 100 ? -25.124 -9.352 23.295 1.00 86.44 100 ALA A CA 1
ATOM 766 C C . ALA A 1 100 ? -25.567 -8.441 24.456 1.00 86.44 100 ALA A C 1
ATOM 768 O O . ALA A 1 100 ? -26.220 -8.894 25.401 1.00 86.44 100 ALA A O 1
ATOM 769 N N . LYS A 1 101 ? -25.301 -7.131 24.360 1.00 88.94 101 LYS A N 1
ATOM 770 C CA . LYS A 1 101 ? -25.749 -6.136 25.346 1.00 88.94 101 LYS A CA 1
ATOM 771 C C . LYS A 1 101 ? -27.276 -6.052 25.423 1.00 88.94 101 LYS A C 1
ATOM 773 O O . LYS A 1 101 ? -27.829 -6.007 26.522 1.00 88.94 101 LYS A O 1
ATOM 778 N N . LYS A 1 102 ? -27.974 -6.055 24.281 1.00 90.38 102 LYS A N 1
ATOM 779 C CA . LYS A 1 102 ? -29.449 -6.061 24.233 1.00 90.38 102 LYS A CA 1
ATOM 780 C C . LYS A 1 102 ? -30.030 -7.345 24.830 1.00 90.38 102 LYS A C 1
ATOM 782 O O . LYS A 1 102 ? -31.004 -7.268 25.578 1.00 90.38 102 LYS A O 1
ATOM 787 N N . ALA A 1 103 ? -29.446 -8.503 24.528 1.00 87.06 103 ALA A N 1
ATOM 788 C CA . ALA A 1 103 ? -29.863 -9.787 25.085 1.00 87.06 103 ALA A CA 1
ATOM 789 C C . ALA A 1 103 ? -29.684 -9.823 26.612 1.00 87.06 103 ALA A C 1
ATOM 791 O O . ALA A 1 103 ? -30.620 -10.178 27.328 1.00 87.06 103 ALA A O 1
ATOM 792 N N . GLY A 1 104 ? -28.536 -9.356 27.117 1.00 87.69 104 GLY A N 1
ATOM 793 C CA . GLY A 1 104 ? -28.278 -9.221 28.552 1.00 87.69 104 GLY A CA 1
ATOM 794 C C . GLY A 1 104 ? -29.259 -8.275 29.250 1.00 87.69 104 GLY A C 1
ATOM 795 O O . GLY A 1 104 ? -29.813 -8.624 30.290 1.00 87.69 104 GLY A O 1
ATOM 796 N N . ALA A 1 105 ? -29.553 -7.115 28.651 1.00 88.75 105 ALA A N 1
ATOM 797 C CA . ALA A 1 105 ? -30.525 -6.164 29.192 1.00 88.75 105 ALA A CA 1
ATOM 798 C C . ALA A 1 105 ? -31.948 -6.750 29.268 1.00 88.75 105 ALA A C 1
ATOM 800 O O . ALA A 1 105 ? -32.632 -6.579 30.275 1.00 88.75 105 ALA A O 1
ATOM 801 N N . ARG A 1 106 ? -32.388 -7.485 28.235 1.00 90.50 106 ARG A N 1
ATOM 802 C CA . ARG A 1 106 ? -33.688 -8.182 28.240 1.00 90.50 106 ARG A CA 1
ATOM 803 C C . ARG A 1 106 ? -33.747 -9.278 29.303 1.00 90.50 106 ARG A C 1
ATOM 805 O O . ARG A 1 106 ? -34.744 -9.373 30.010 1.00 90.50 106 ARG A O 1
ATOM 812 N N . GLY A 1 107 ? -32.684 -10.073 29.435 1.00 87.31 107 GLY A N 1
ATOM 813 C CA . GLY A 1 107 ? -32.583 -11.105 30.468 1.00 87.31 107 GLY A CA 1
ATOM 814 C C . GLY A 1 107 ? -32.650 -10.518 31.879 1.00 87.31 107 GLY A C 1
ATOM 815 O O . GLY A 1 107 ? -33.439 -10.981 32.699 1.00 87.31 107 GLY A O 1
ATOM 816 N N . GLY A 1 108 ? -31.890 -9.450 32.140 1.00 89.25 108 GLY A N 1
ATOM 817 C CA . GLY A 1 108 ? -31.925 -8.729 33.415 1.00 89.25 108 GLY A CA 1
ATOM 818 C C . GLY A 1 108 ? -33.309 -8.160 33.739 1.00 89.25 108 GLY A C 1
ATOM 819 O O . GLY A 1 108 ? -33.801 -8.351 34.849 1.00 89.25 108 GLY A O 1
ATOM 820 N N . ALA A 1 109 ? -33.976 -7.543 32.759 1.00 88.31 109 ALA A N 1
ATOM 821 C CA . ALA A 1 109 ? -35.323 -7.000 32.932 1.00 88.31 109 ALA A CA 1
ATOM 822 C C . ALA A 1 109 ? -36.374 -8.087 33.230 1.00 88.31 109 ALA A C 1
ATOM 824 O O . ALA A 1 109 ? -37.259 -7.881 34.058 1.00 88.31 109 ALA A O 1
ATOM 825 N N . GLU A 1 110 ? -36.278 -9.259 32.595 1.00 91.38 110 GLU A N 1
ATOM 826 C CA . GLU A 1 110 ? -37.174 -10.388 32.876 1.00 91.38 110 GLU A CA 1
ATOM 827 C C . GLU A 1 110 ? -36.947 -10.953 34.288 1.00 91.38 110 GLU A C 1
ATOM 829 O O . GLU A 1 110 ? -37.910 -11.249 34.998 1.00 91.38 110 GLU A O 1
ATOM 834 N N . VAL A 1 111 ? -35.691 -11.048 34.741 1.00 91.56 111 VAL A N 1
ATOM 835 C CA . VAL A 1 111 ? -35.366 -11.453 36.120 1.00 91.56 111 VAL A CA 1
ATOM 836 C C . VAL A 1 111 ? -35.921 -10.449 37.132 1.00 91.56 111 VAL A C 1
ATOM 838 O O . VAL A 1 111 ? 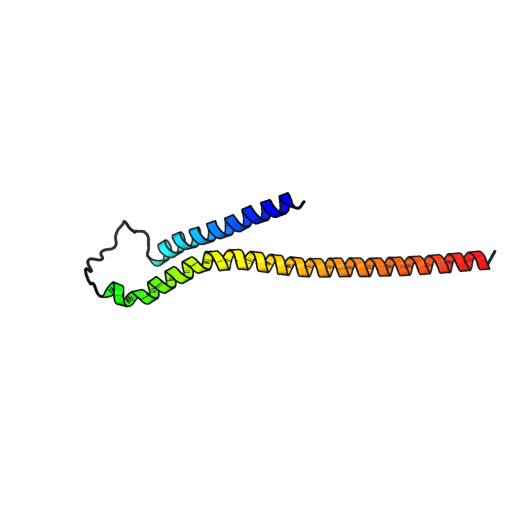-36.569 -10.850 38.100 1.00 91.56 111 VAL A O 1
ATOM 841 N N . GLU A 1 112 ? -35.733 -9.150 36.896 1.00 90.31 112 GLU A N 1
ATOM 842 C CA . GLU A 1 112 ? -36.261 -8.091 37.760 1.00 90.31 112 GLU A CA 1
ATOM 843 C C . GLU A 1 112 ? -37.795 -8.127 37.827 1.00 90.31 112 GLU A C 1
ATOM 845 O O . GLU A 1 112 ? -38.385 -8.044 38.907 1.00 90.31 112 GLU A O 1
ATOM 850 N N . LYS A 1 113 ? -38.455 -8.327 36.680 1.00 89.81 113 LYS A N 1
ATOM 851 C CA . LYS A 1 113 ? -39.911 -8.473 36.597 1.00 89.81 113 LYS A CA 1
ATOM 852 C C . LYS A 1 113 ? -40.409 -9.668 37.413 1.00 89.81 113 LYS A C 1
ATOM 854 O O . LYS A 1 113 ? -41.407 -9.547 38.121 1.00 89.81 113 LYS A O 1
ATOM 859 N N . ARG A 1 114 ? -39.717 -10.810 37.355 1.00 87.75 114 ARG A N 1
ATOM 860 C CA . ARG A 1 114 ? -40.074 -12.009 38.134 1.00 87.75 114 ARG A CA 1
ATOM 861 C C . ARG A 1 114 ? -39.842 -11.846 39.632 1.00 87.75 114 ARG A C 1
ATOM 863 O O . ARG A 1 114 ? -40.623 -12.389 40.408 1.00 87.75 114 ARG A O 1
ATOM 870 N N . LEU A 1 115 ? -38.809 -11.109 40.036 1.00 88.19 115 LEU A N 1
ATOM 871 C CA . LEU A 1 115 ? -38.570 -10.770 41.442 1.00 88.19 115 LEU A CA 1
ATOM 872 C C . LEU A 1 115 ? -39.694 -9.889 41.998 1.00 88.19 115 LEU A C 1
ATOM 874 O O . LEU A 1 115 ? -40.233 -10.198 43.055 1.00 88.19 115 LEU A O 1
ATOM 878 N N . LYS A 1 116 ? -40.109 -8.858 41.252 1.00 85.81 116 LYS A N 1
ATOM 879 C CA . LYS A 1 116 ? -41.218 -7.970 41.647 1.00 85.81 116 LYS A CA 1
ATOM 880 C C . LYS A 1 116 ? -42.589 -8.650 41.648 1.00 85.81 116 LYS A C 1
ATOM 882 O O . LYS A 1 116 ? -43.472 -8.197 42.352 1.00 85.81 116 LYS A O 1
ATOM 887 N N . ALA A 1 117 ? -42.783 -9.711 40.865 1.00 79.06 117 ALA A N 1
ATOM 888 C CA . ALA A 1 117 ? -44.040 -10.463 40.837 1.00 79.06 117 ALA A CA 1
ATOM 889 C C . ALA A 1 117 ? -44.176 -11.496 41.975 1.00 79.06 117 ALA A C 1
ATOM 891 O O . ALA A 1 117 ? -45.248 -12.074 42.141 1.00 79.06 117 ALA A O 1
ATOM 892 N N . LYS A 1 118 ? -43.091 -11.782 42.710 1.00 67.12 118 LYS A N 1
ATOM 893 C CA . LYS A 1 118 ? -43.063 -12.746 43.825 1.00 67.12 118 LYS A CA 1
ATOM 894 C C . LYS A 1 118 ? -43.060 -12.101 45.218 1.00 67.12 118 LYS A C 1
ATOM 896 O O . LYS A 1 118 ? -43.231 -12.841 46.184 1.00 67.12 118 LYS A O 1
ATOM 901 N N . GLY A 1 119 ? -42.815 -10.794 45.320 1.00 55.38 119 GLY A N 1
ATOM 902 C CA . GLY A 1 119 ? -42.921 -10.012 46.559 1.00 55.38 119 GLY A CA 1
ATOM 903 C C . GLY A 1 119 ? -44.223 -9.235 46.593 1.00 55.38 119 GLY A C 1
ATOM 904 O O . GLY A 1 119 ? -44.762 -9.080 47.706 1.00 55.38 119 GLY A O 1
#

Solvent-accessible surface area (backbone atoms only — not comparable to full-atom values): 6803 Å² total; per-residue (Å²): 110,71,66,61,53,51,50,52,49,53,56,53,48,49,49,35,51,51,49,38,54,47,48,51,60,51,50,51,39,70,74,68,42,76,56,103,78,58,92,74,95,73,91,66,98,52,91,58,58,66,70,73,41,46,67,60,52,54,47,48,55,48,52,60,59,44,37,66,52,50,50,45,47,51,51,55,50,52,51,52,52,50,49,54,54,51,51,52,52,52,50,52,52,52,51,53,51,51,51,52,52,51,52,51,52,52,52,51,50,53,52,50,52,54,54,65,75,74,110